Protein AF-A0A7V2JEK7-F1 (afdb_monomer_lite)

pLDDT: mean 84.28, std 13.0, range [41.56, 96.25]

Secondary structure (DSSP, 8-state):
---EEEEEEEEEEEEETTEEEEEEEEEEEEE--S---HHHHHHHHHHHHHHS-EEEEE--TTTT-SEEEEEEE--SSHHHHHH--HHHHHHHHHHHHHHHHHHHHHHHHHHHHHHHHHTS-S-----

Structure (mmCIF, N/CA/C/O backbone):
data_AF-A0A7V2JEK7-F1
#
_entry.id   AF-A0A7V2JEK7-F1
#
loop_
_atom_site.group_PDB
_atom_site.id
_atom_site.type_symbol
_atom_site.label_atom_id
_atom_site.label_alt_id
_atom_site.label_comp_id
_atom_site.label_asym_id
_atom_site.label_entity_id
_atom_site.label_seq_id
_atom_site.pdbx_PDB_ins_code
_atom_site.Cartn_x
_atom_site.Cartn_y
_atom_site.Cartn_z
_atom_site.occupancy
_atom_site.B_iso_or_equiv
_atom_site.auth_seq_id
_atom_site.auth_comp_id
_atom_site.auth_asym_id
_atom_site.auth_atom_id
_atom_site.pdbx_PDB_model_num
ATOM 1 N N . MET A 1 1 ? 5.982 12.328 -11.900 1.00 74.31 1 MET A N 1
ATOM 2 C CA . MET A 1 1 ? 5.594 10.902 -11.850 1.00 74.31 1 MET A CA 1
ATOM 3 C C . MET A 1 1 ? 4.344 10.837 -10.998 1.00 74.31 1 MET A C 1
ATOM 5 O O . MET A 1 1 ? 4.442 11.153 -9.821 1.00 74.31 1 MET A O 1
ATOM 9 N N . GLU A 1 2 ? 3.185 10.583 -11.597 1.00 83.56 2 GLU A N 1
ATOM 10 C CA . GLU A 1 2 ? 1.907 10.560 -10.876 1.00 83.56 2 GLU A CA 1
ATOM 11 C C . GLU A 1 2 ? 1.568 9.111 -10.510 1.00 83.56 2 GLU A C 1
ATOM 13 O O . GLU A 1 2 ? 1.461 8.269 -11.397 1.00 83.56 2 GLU A O 1
ATOM 18 N N . ILE A 1 3 ? 1.444 8.820 -9.2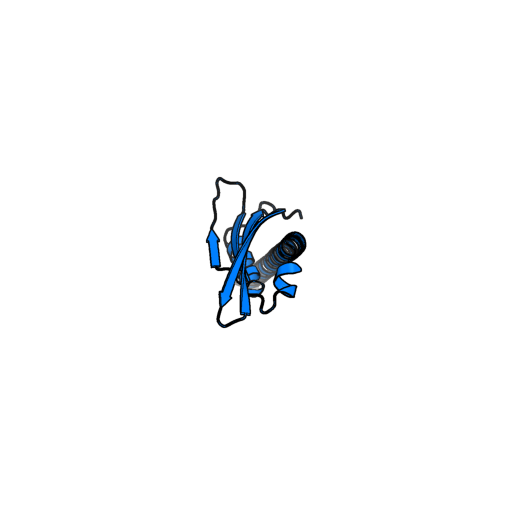15 1.00 91.00 3 ILE A N 1
ATOM 19 C CA . ILE A 1 3 ? 0.991 7.526 -8.689 1.00 91.00 3 ILE A CA 1
ATOM 20 C C . ILE A 1 3 ? -0.370 7.773 -8.058 1.00 91.00 3 ILE A C 1
ATOM 22 O O . ILE A 1 3 ? -0.525 8.700 -7.264 1.00 91.00 3 ILE A O 1
ATOM 26 N N . ARG A 1 4 ? -1.360 6.965 -8.431 1.00 90.06 4 ARG A N 1
ATOM 27 C CA . ARG A 1 4 ? -2.717 7.050 -7.897 1.00 90.06 4 ARG A CA 1
ATOM 28 C C . ARG A 1 4 ? -2.976 5.825 -7.045 1.00 90.06 4 ARG A C 1
ATOM 30 O O . ARG A 1 4 ? -2.961 4.707 -7.550 1.00 90.06 4 ARG A O 1
ATOM 37 N N . VAL A 1 5 ? -3.254 6.055 -5.771 1.00 93.44 5 VAL A N 1
ATOM 38 C CA . VAL A 1 5 ? -3.676 5.019 -4.833 1.00 93.44 5 VAL A CA 1
ATOM 39 C C . VAL A 1 5 ? -5.086 5.362 -4.385 1.00 93.44 5 VAL A C 1
ATOM 41 O O . VAL A 1 5 ? -5.358 6.487 -3.970 1.00 93.44 5 VAL A O 1
ATOM 44 N N . LYS A 1 6 ? -5.998 4.403 -4.501 1.00 92.38 6 LYS A N 1
ATOM 45 C CA . LYS A 1 6 ? -7.331 4.478 -3.903 1.00 92.38 6 LYS A CA 1
ATOM 46 C C . LYS A 1 6 ? -7.479 3.326 -2.937 1.00 92.38 6 LYS A C 1
ATOM 48 O O . LYS A 1 6 ? -6.970 2.245 -3.211 1.00 92.38 6 LYS A O 1
ATOM 53 N N . GLY A 1 7 ? -8.210 3.531 -1.855 1.00 92.69 7 GLY A N 1
ATOM 54 C CA . GLY A 1 7 ? -8.528 2.436 -0.964 1.00 92.69 7 GLY A CA 1
ATOM 55 C C . GLY A 1 7 ? -9.783 2.665 -0.153 1.00 92.69 7 GLY A C 1
ATOM 56 O O . GLY A 1 7 ? -10.335 3.763 -0.112 1.00 92.69 7 GLY A O 1
ATOM 57 N N . SER A 1 8 ? -10.222 1.590 0.475 1.00 92.94 8 SER A N 1
ATOM 58 C CA . SER A 1 8 ? -11.263 1.558 1.490 1.00 92.94 8 SER A CA 1
ATOM 59 C C . SER A 1 8 ? -10.756 0.734 2.667 1.00 92.94 8 SER A C 1
ATOM 61 O O . SER A 1 8 ? -9.824 -0.060 2.523 1.00 92.94 8 SER A O 1
ATOM 63 N N . PHE A 1 9 ? -11.352 0.920 3.841 1.00 93.88 9 PHE A N 1
ATOM 64 C CA . PHE A 1 9 ? -11.034 0.082 4.989 1.00 93.88 9 PHE A CA 1
ATOM 65 C C . PHE A 1 9 ? -12.293 -0.357 5.730 1.00 93.88 9 PHE A C 1
ATOM 67 O O . PHE A 1 9 ? -13.340 0.291 5.673 1.00 93.88 9 PHE A O 1
ATOM 74 N N . TYR A 1 10 ? -12.154 -1.465 6.444 1.00 91.81 10 TYR A N 1
ATOM 75 C CA . TYR A 1 10 ? -13.128 -2.032 7.360 1.00 91.81 10 TYR A CA 1
ATOM 76 C C . TYR A 1 10 ? -12.432 -2.323 8.696 1.00 91.81 10 TYR A C 1
ATOM 78 O O . TYR A 1 10 ? -11.260 -2.699 8.714 1.00 91.81 10 TYR A O 1
ATOM 86 N N . ARG A 1 11 ? -13.138 -2.122 9.813 1.00 89.06 11 ARG A N 1
ATOM 87 C CA . ARG A 1 11 ? -12.640 -2.417 11.165 1.00 89.06 11 ARG A CA 1
ATOM 88 C C . ARG A 1 11 ? -13.554 -3.437 11.822 1.00 89.06 11 ARG A C 1
ATOM 90 O O . ARG A 1 11 ? -14.769 -3.232 11.853 1.00 89.06 11 ARG A O 1
ATOM 97 N N . GLU A 1 12 ? -12.970 -4.489 12.374 1.00 88.69 12 GLU A N 1
ATOM 98 C CA . GLU A 1 12 ? -13.686 -5.487 13.166 1.00 88.69 12 GLU A CA 1
ATOM 99 C C . GLU A 1 12 ? -13.386 -5.291 14.659 1.00 88.69 12 GLU A C 1
ATOM 101 O O . GLU A 1 12 ? -12.251 -4.995 15.023 1.00 88.69 12 GLU A O 1
ATOM 106 N N . TRP A 1 13 ? -14.391 -5.472 15.526 1.00 84.44 13 TRP A N 1
ATOM 107 C CA . TRP A 1 13 ? -14.243 -5.429 16.985 1.00 84.44 13 TRP A CA 1
ATOM 108 C C . TRP A 1 13 ? -14.656 -6.758 17.611 1.00 84.44 13 TRP A C 1
ATOM 110 O O . TRP A 1 13 ? -15.720 -7.294 17.300 1.00 84.44 13 TRP A O 1
ATOM 120 N N . LYS A 1 14 ? -13.848 -7.254 18.549 1.00 83.44 14 LYS A N 1
ATOM 121 C CA . LYS A 1 14 ? -14.108 -8.470 19.325 1.00 83.44 14 LYS A CA 1
ATOM 122 C C . LYS A 1 14 ? -13.834 -8.197 20.802 1.00 83.44 14 LYS A C 1
ATOM 124 O O . LYS A 1 14 ? -12.781 -7.674 21.155 1.00 83.44 14 LYS A O 1
ATOM 129 N N . TYR A 1 15 ? -14.766 -8.566 21.678 1.00 80.56 15 TYR A N 1
ATOM 130 C CA . TYR A 1 15 ? -14.541 -8.543 23.125 1.00 80.56 15 TYR A CA 1
ATOM 131 C C . TYR A 1 15 ? -14.058 -9.925 23.574 1.00 80.56 15 TYR A C 1
ATOM 133 O O . TYR A 1 15 ? -14.796 -10.904 23.465 1.00 80.56 15 TYR A O 1
ATOM 141 N N . LEU A 1 16 ? -12.807 -10.022 24.025 1.00 78.75 16 LEU A N 1
ATOM 142 C CA . LEU A 1 16 ? -12.131 -11.278 24.353 1.00 78.75 16 LEU A CA 1
ATOM 143 C C . LEU A 1 16 ? -11.471 -11.165 25.727 1.00 78.75 16 LEU A C 1
ATOM 145 O O . LEU A 1 16 ? -10.686 -10.254 25.968 1.00 78.75 16 LEU A O 1
ATOM 149 N N . SER A 1 17 ? -11.772 -12.105 26.627 1.00 83.56 17 SER A N 1
ATOM 150 C CA . SER A 1 17 ? -11.126 -12.215 27.947 1.00 83.56 17 SER A CA 1
ATOM 151 C C . SER A 1 17 ? -11.154 -10.936 28.800 1.00 83.56 17 SER A C 1
ATOM 153 O O . SER A 1 17 ? -10.246 -10.699 29.588 1.00 83.56 17 SER A O 1
ATOM 155 N N . GLY A 1 18 ? -12.200 -10.115 28.663 1.00 85.56 18 GLY A N 1
ATOM 156 C CA . GLY A 1 18 ? -12.337 -8.856 29.403 1.00 85.56 18 GLY A CA 1
ATOM 157 C C . GLY A 1 18 ? -11.808 -7.616 28.670 1.00 85.56 18 GLY A C 1
ATOM 158 O O . GLY A 1 18 ? -11.997 -6.504 29.163 1.00 85.56 18 GLY A O 1
ATOM 159 N N . GLU A 1 19 ? -11.218 -7.778 27.483 1.00 84.81 19 GLU A N 1
ATOM 160 C CA . GLU A 1 19 ? -10.584 -6.709 26.704 1.00 84.81 19 GLU A CA 1
ATOM 161 C C . GLU A 1 19 ? -11.229 -6.546 25.317 1.00 84.81 19 GLU A C 1
ATOM 163 O O . GLU A 1 19 ? -11.655 -7.515 24.688 1.00 84.81 19 GLU A O 1
ATOM 168 N N . TRP A 1 20 ? -11.287 -5.309 24.814 1.00 79.50 20 TRP A N 1
ATOM 169 C CA . TRP A 1 20 ? -11.652 -5.035 23.420 1.00 79.50 20 TRP A CA 1
ATOM 170 C C . TRP A 1 20 ? -10.419 -5.174 22.530 1.00 79.50 20 TRP A C 1
ATOM 172 O O . TRP A 1 20 ? -9.442 -4.455 22.721 1.00 79.50 20 TRP A O 1
ATOM 182 N N . LYS A 1 21 ? -10.492 -6.062 21.539 1.00 83.31 21 LYS A N 1
ATOM 183 C CA . LYS A 1 21 ? -9.503 -6.222 20.468 1.00 83.31 21 LYS A CA 1
ATOM 184 C C . LYS A 1 21 ? -10.146 -5.879 19.130 1.00 83.31 21 LYS A C 1
ATOM 186 O O . LYS A 1 21 ? -11.360 -6.033 18.975 1.00 83.31 21 LYS A O 1
ATOM 191 N N . GLY A 1 22 ? -9.360 -5.413 18.169 1.00 85.38 22 GLY A N 1
ATOM 192 C CA . GLY A 1 22 ? -9.877 -5.115 16.842 1.00 85.38 22 GLY A CA 1
ATOM 193 C C . GLY A 1 22 ? -8.813 -5.188 15.764 1.00 85.38 22 GLY A C 1
ATOM 194 O O . GLY A 1 22 ? -7.641 -4.934 16.022 1.00 85.38 22 GLY A O 1
ATOM 195 N N . ASP A 1 23 ? -9.260 -5.534 14.564 1.00 90.44 23 ASP A N 1
ATOM 196 C CA . ASP A 1 23 ? -8.428 -5.701 13.376 1.00 90.44 23 ASP A CA 1
ATOM 197 C C . ASP A 1 23 ? -8.841 -4.661 12.324 1.00 90.44 23 ASP A C 1
ATOM 199 O O . ASP A 1 23 ? -10.019 -4.292 12.220 1.00 90.44 23 ASP A O 1
ATOM 203 N N . ILE A 1 24 ? -7.876 -4.169 11.543 1.00 90.31 24 ILE A N 1
ATOM 204 C CA . ILE A 1 24 ? -8.125 -3.236 10.436 1.00 90.31 24 ILE A CA 1
ATOM 205 C C . ILE A 1 24 ? -7.762 -3.913 9.121 1.00 90.31 24 ILE A C 1
ATOM 207 O O . ILE A 1 24 ? -6.625 -4.338 8.920 1.00 90.31 24 ILE A O 1
ATOM 211 N N . TYR A 1 25 ? -8.727 -3.944 8.208 1.00 92.31 25 TYR A N 1
ATOM 212 C CA . TYR A 1 25 ? -8.589 -4.486 6.864 1.00 92.31 25 TYR A CA 1
ATOM 213 C C . TYR A 1 25 ? -8.649 -3.352 5.849 1.00 92.31 25 TYR A C 1
ATOM 215 O O . TYR A 1 25 ? -9.624 -2.603 5.820 1.00 92.31 25 TYR A O 1
ATOM 223 N N . ILE A 1 26 ? -7.629 -3.229 5.004 1.00 94.62 26 ILE A N 1
ATOM 224 C CA . ILE A 1 26 ? -7.508 -2.160 4.008 1.00 94.62 26 ILE A CA 1
ATOM 225 C C . ILE A 1 26 ? -7.437 -2.794 2.624 1.00 94.62 26 ILE A C 1
ATOM 227 O O . ILE A 1 26 ? -6.634 -3.694 2.395 1.00 94.62 26 ILE A O 1
ATOM 231 N N . PHE A 1 27 ? -8.247 -2.307 1.692 1.00 94.06 27 PHE A N 1
ATOM 232 C CA . PHE A 1 27 ? -8.260 -2.747 0.301 1.00 94.06 27 PHE A CA 1
ATOM 233 C C . PHE A 1 27 ? -7.815 -1.588 -0.570 1.00 94.06 27 PHE A C 1
ATOM 235 O O . PHE A 1 27 ? -8.386 -0.501 -0.481 1.00 94.06 27 PHE A O 1
ATOM 242 N N . THR A 1 28 ? -6.803 -1.802 -1.403 1.00 94.81 28 THR A N 1
ATOM 243 C CA . THR A 1 28 ? -6.217 -0.740 -2.222 1.00 94.81 28 THR A CA 1
ATOM 244 C C . THR A 1 28 ? -6.117 -1.128 -3.683 1.00 94.81 28 THR A C 1
ATOM 246 O O . THR A 1 28 ? -5.854 -2.282 -4.012 1.00 94.81 28 THR A O 1
ATOM 249 N N . ASN A 1 29 ? -6.281 -0.125 -4.539 1.00 93.31 29 ASN A N 1
ATOM 250 C CA . ASN A 1 29 ? -6.024 -0.186 -5.965 1.00 93.31 29 ASN A CA 1
ATOM 251 C C . ASN A 1 29 ? -4.934 0.839 -6.283 1.00 93.31 29 ASN A C 1
ATOM 253 O O . ASN A 1 29 ? -5.080 2.032 -5.985 1.00 93.31 29 ASN A O 1
ATOM 257 N N . ILE A 1 30 ? -3.848 0.377 -6.889 1.00 92.94 30 ILE A N 1
ATOM 258 C CA . ILE A 1 30 ? -2.671 1.180 -7.200 1.00 92.94 30 ILE A CA 1
ATOM 259 C C . ILE A 1 30 ? -2.534 1.258 -8.709 1.00 92.94 30 ILE A C 1
ATOM 261 O O . ILE A 1 30 ? -2.542 0.243 -9.401 1.00 92.94 30 ILE A O 1
ATOM 265 N N . ARG A 1 31 ? -2.374 2.478 -9.210 1.00 91.06 31 ARG A N 1
ATOM 266 C CA . ARG A 1 31 ? -1.995 2.750 -10.589 1.00 91.06 31 ARG A CA 1
ATOM 267 C C . ARG A 1 31 ? -0.741 3.604 -10.607 1.00 91.06 31 ARG A C 1
ATOM 269 O O . ARG A 1 31 ? -0.690 4.655 -9.963 1.00 91.06 31 ARG A O 1
ATOM 276 N N . PHE A 1 32 ? 0.242 3.195 -11.386 1.00 89.56 32 PHE A N 1
ATOM 277 C CA . PHE A 1 32 ? 1.444 3.966 -11.658 1.00 89.56 32 PHE A CA 1
ATOM 278 C C . PHE A 1 32 ? 1.570 4.256 -13.165 1.00 89.56 32 PHE A C 1
ATOM 280 O O . PHE A 1 32 ? 0.758 3.791 -13.965 1.00 89.56 32 PHE A O 1
ATOM 287 N N . PRO A 1 33 ? 2.490 5.147 -13.584 1.00 84.62 33 PRO A N 1
ATOM 288 C CA . PRO A 1 33 ? 2.604 5.537 -14.989 1.00 84.62 33 PRO A CA 1
ATOM 289 C C . PRO A 1 33 ? 2.911 4.338 -15.890 1.00 84.62 33 PRO A C 1
ATOM 291 O O . PRO A 1 33 ? 3.606 3.427 -15.467 1.00 84.62 33 PRO A O 1
ATOM 294 N N . GLY A 1 34 ? 2.456 4.363 -17.145 1.00 76.00 34 GLY A N 1
ATOM 295 C CA . GLY A 1 34 ? 2.788 3.313 -18.115 1.00 76.00 34 GLY A CA 1
ATOM 296 C C . GLY A 1 34 ? 4.289 3.233 -18.434 1.00 76.00 34 GLY A C 1
ATOM 297 O O . GLY A 1 34 ? 5.044 4.176 -18.185 1.00 76.00 34 GLY A O 1
ATOM 298 N N . GLY A 1 35 ? 4.710 2.108 -19.021 1.00 71.81 35 GLY A N 1
ATOM 299 C CA . GLY A 1 35 ? 6.110 1.839 -19.384 1.00 71.81 35 GLY A CA 1
ATOM 300 C C . GLY A 1 35 ? 6.891 1.010 -18.362 1.00 71.81 35 GLY A C 1
ATOM 301 O O . GLY A 1 35 ? 8.110 0.912 -18.472 1.00 71.81 35 GLY A O 1
ATOM 302 N N . TYR A 1 36 ? 6.201 0.430 -17.381 1.00 80.06 36 TYR A N 1
ATOM 303 C CA . TYR A 1 36 ? 6.744 -0.572 -16.471 1.00 80.06 36 TYR A CA 1
ATOM 304 C C . TYR A 1 36 ? 6.234 -1.956 -16.882 1.00 80.06 36 TYR A C 1
ATOM 306 O O . TYR A 1 36 ? 5.057 -2.127 -17.206 1.00 80.06 36 TYR A O 1
ATOM 314 N N . ASP A 1 37 ? 7.149 -2.912 -16.922 1.00 85.62 37 ASP A N 1
ATOM 315 C CA . ASP A 1 37 ? 6.917 -4.302 -17.291 1.00 85.62 37 ASP A CA 1
ATOM 316 C C . ASP A 1 37 ? 6.458 -5.139 -16.085 1.00 85.62 37 ASP A C 1
ATOM 318 O O . ASP A 1 37 ? 6.177 -4.632 -14.995 1.00 85.62 37 ASP A O 1
ATOM 322 N N . GLU A 1 38 ? 6.320 -6.445 -16.299 1.00 87.69 38 GLU A N 1
ATOM 323 C CA . GLU A 1 38 ? 5.951 -7.391 -15.248 1.00 87.69 38 GLU A CA 1
ATOM 324 C C . GLU A 1 38 ? 6.999 -7.457 -14.127 1.00 87.69 38 GLU A C 1
ATOM 326 O O . GLU A 1 38 ? 6.631 -7.461 -12.952 1.00 87.69 38 GLU A O 1
ATOM 331 N N . ASP A 1 39 ? 8.286 -7.381 -14.473 1.00 89.31 39 ASP A N 1
ATOM 332 C CA . ASP A 1 39 ? 9.395 -7.330 -13.515 1.00 89.31 39 ASP A CA 1
ATOM 333 C C . ASP A 1 39 ? 9.261 -6.144 -12.552 1.00 89.31 39 ASP A C 1
ATOM 335 O O . ASP A 1 39 ? 9.456 -6.286 -11.342 1.00 89.31 39 ASP A O 1
ATOM 339 N N . ALA A 1 40 ? 8.880 -4.970 -13.063 1.00 90.00 40 ALA A N 1
ATOM 340 C CA . ALA A 1 40 ? 8.628 -3.800 -12.233 1.00 90.00 40 ALA A CA 1
ATOM 341 C C . ALA A 1 40 ? 7.457 -4.012 -11.260 1.00 90.00 40 ALA A C 1
ATOM 343 O O . ALA A 1 40 ? 7.545 -3.592 -10.105 1.00 90.00 40 ALA A O 1
ATOM 344 N N . ARG A 1 41 ? 6.369 -4.666 -11.699 1.00 90.19 41 ARG A N 1
ATOM 345 C CA . ARG A 1 41 ? 5.226 -5.002 -10.828 1.00 90.19 41 ARG A CA 1
ATOM 346 C C . ARG A 1 41 ? 5.655 -5.922 -9.692 1.00 90.19 41 ARG A C 1
ATOM 348 O O . ARG A 1 41 ? 5.341 -5.643 -8.535 1.00 90.19 41 ARG A O 1
ATOM 355 N N . GLU A 1 42 ? 6.402 -6.977 -10.004 1.00 91.44 42 GLU A N 1
ATOM 356 C CA . GLU A 1 42 ? 6.906 -7.909 -8.992 1.00 91.44 42 GLU A CA 1
ATOM 357 C C . GLU A 1 42 ? 7.931 -7.247 -8.060 1.00 91.44 42 GLU A C 1
ATOM 359 O O . GLU A 1 42 ? 7.926 -7.500 -6.855 1.00 91.44 42 GLU A O 1
ATOM 364 N N . TYR A 1 43 ? 8.760 -6.329 -8.565 1.00 92.69 43 TYR A N 1
ATOM 365 C CA . TYR A 1 43 ? 9.641 -5.520 -7.723 1.00 92.69 43 TYR A CA 1
ATOM 366 C C . TYR A 1 43 ? 8.847 -4.658 -6.732 1.00 92.69 43 TYR A C 1
ATOM 368 O O . TYR A 1 43 ? 9.077 -4.740 -5.529 1.00 92.69 43 TYR A O 1
ATOM 376 N N . VAL A 1 44 ? 7.867 -3.886 -7.212 1.00 92.88 44 VAL A N 1
ATOM 377 C CA . VAL A 1 44 ? 7.005 -3.048 -6.359 1.00 92.88 44 VAL A CA 1
ATOM 378 C C . VAL A 1 44 ? 6.273 -3.887 -5.314 1.00 92.88 44 VAL A C 1
ATOM 380 O O . VAL A 1 44 ? 6.219 -3.510 -4.145 1.00 92.88 44 VAL A O 1
ATOM 383 N N . LYS A 1 45 ? 5.744 -5.045 -5.711 1.00 92.19 45 LYS A N 1
ATOM 384 C CA . LYS A 1 45 ? 5.086 -5.986 -4.803 1.00 92.19 45 LYS A CA 1
ATOM 385 C C . LYS A 1 45 ? 6.015 -6.447 -3.680 1.00 92.19 45 LYS A C 1
ATOM 387 O O . LYS A 1 45 ? 5.593 -6.414 -2.527 1.00 92.19 45 LYS A O 1
ATOM 392 N N . ARG A 1 46 ? 7.272 -6.801 -3.979 1.00 92.69 46 ARG A N 1
ATOM 393 C CA . ARG A 1 46 ? 8.268 -7.156 -2.950 1.00 92.69 46 ARG A CA 1
ATOM 394 C C . ARG A 1 46 ? 8.517 -6.006 -1.975 1.00 92.69 46 ARG A C 1
ATOM 396 O O . ARG A 1 46 ? 8.435 -6.211 -0.769 1.00 92.69 46 ARG A O 1
ATOM 403 N N . GLU A 1 47 ? 8.734 -4.792 -2.473 1.00 94.31 47 GLU A N 1
ATOM 404 C CA . GLU A 1 47 ? 8.986 -3.615 -1.623 1.00 94.31 47 GLU A CA 1
ATOM 405 C C . GLU A 1 47 ? 7.799 -3.279 -0.704 1.00 94.31 47 GLU A C 1
ATOM 407 O O . GLU A 1 47 ? 7.968 -2.948 0.474 1.00 94.31 47 GLU A O 1
ATOM 412 N N . ILE A 1 48 ? 6.573 -3.430 -1.208 1.00 93.56 48 ILE A N 1
ATOM 413 C CA . ILE A 1 48 ? 5.363 -3.284 -0.394 1.00 93.56 48 ILE A CA 1
ATOM 414 C C . ILE A 1 48 ? 5.285 -4.392 0.664 1.00 93.56 48 ILE A C 1
ATOM 416 O O . ILE A 1 48 ? 4.973 -4.090 1.811 1.00 93.56 48 ILE A O 1
ATOM 420 N N . GLN A 1 49 ? 5.588 -5.650 0.323 1.00 91.94 49 GLN A N 1
ATOM 421 C CA . GLN A 1 49 ? 5.599 -6.763 1.286 1.00 91.94 49 GLN A CA 1
ATOM 422 C C . GLN A 1 49 ? 6.649 -6.586 2.390 1.00 91.94 49 GLN A C 1
ATOM 424 O O . GLN A 1 49 ? 6.426 -7.022 3.517 1.00 91.94 49 GLN A O 1
ATOM 429 N N . HIS A 1 50 ? 7.771 -5.930 2.090 1.00 90.25 50 HIS A N 1
ATOM 430 C CA . HIS A 1 50 ? 8.771 -5.565 3.094 1.00 90.25 50 HIS A CA 1
ATOM 431 C C . HIS A 1 50 ? 8.283 -4.474 4.056 1.00 90.25 50 HIS A C 1
ATOM 433 O O . HIS A 1 50 ? 8.699 -4.452 5.212 1.00 90.25 50 HIS A O 1
ATOM 439 N N . SER A 1 51 ? 7.404 -3.584 3.590 1.00 88.94 51 SER A N 1
ATOM 440 C CA . SER A 1 51 ? 6.936 -2.419 4.353 1.00 88.94 51 SER A CA 1
ATOM 441 C C . SER A 1 51 ? 5.619 -2.668 5.096 1.00 88.94 51 SER A C 1
ATOM 443 O O . SER A 1 51 ? 5.361 -2.053 6.128 1.00 88.94 51 SER A O 1
ATOM 445 N N . PHE A 1 52 ? 4.775 -3.565 4.584 1.00 90.50 52 PHE A N 1
ATOM 446 C CA . PHE A 1 52 ? 3.419 -3.785 5.074 1.00 90.50 52 PHE A CA 1
ATOM 447 C C . PHE A 1 52 ? 3.062 -5.269 5.111 1.00 90.50 52 PHE A C 1
ATOM 449 O O . PHE A 1 52 ? 3.357 -6.037 4.191 1.00 90.50 52 PHE A O 1
ATOM 456 N N . ARG A 1 53 ? 2.300 -5.658 6.136 1.00 86.88 53 ARG A N 1
ATOM 457 C CA . ARG A 1 53 ? 1.671 -6.976 6.187 1.00 86.88 53 ARG A CA 1
ATOM 458 C C . ARG A 1 53 ? 0.470 -7.004 5.237 1.00 86.88 53 ARG A C 1
ATOM 460 O O . ARG A 1 53 ? -0.545 -6.350 5.463 1.00 86.88 53 ARG A O 1
ATOM 467 N N . SER A 1 54 ? 0.606 -7.763 4.156 1.00 86.19 54 SER A N 1
ATOM 468 C CA . SER A 1 54 ? -0.433 -7.966 3.142 1.00 86.19 54 SER A CA 1
ATOM 469 C C . SER A 1 54 ? -0.948 -9.403 3.191 1.00 86.19 54 SER A C 1
ATOM 471 O O . SER A 1 54 ? -0.186 -10.328 3.466 1.00 86.19 54 SER A O 1
ATOM 473 N N . TYR A 1 55 ? -2.239 -9.595 2.926 1.00 80.50 55 TYR A N 1
ATOM 474 C CA . TYR A 1 55 ? -2.887 -10.915 2.939 1.00 80.50 55 TYR A CA 1
ATOM 475 C C . TYR A 1 55 ? -3.509 -11.288 1.589 1.00 80.50 55 TYR A C 1
ATOM 477 O O . TYR A 1 55 ? -3.888 -12.439 1.379 1.00 80.50 55 TYR A O 1
ATOM 485 N N . HIS A 1 56 ? -3.628 -10.332 0.663 1.00 86.44 56 HIS A N 1
ATOM 486 C CA . HIS A 1 56 ? -4.228 -10.562 -0.645 1.00 86.44 56 HIS A CA 1
ATOM 487 C C . HIS A 1 56 ? -3.561 -9.717 -1.728 1.00 86.44 56 HIS A C 1
ATOM 489 O O . HIS A 1 56 ? -3.265 -8.544 -1.510 1.00 86.44 56 HIS A O 1
ATOM 495 N N . TRP A 1 57 ? -3.382 -10.323 -2.901 1.00 89.50 57 TRP A N 1
ATOM 496 C CA . TRP A 1 57 ? -2.823 -9.704 -4.097 1.00 89.50 57 TRP A CA 1
ATOM 497 C C . TRP A 1 57 ? -3.631 -10.155 -5.304 1.00 89.50 57 TRP A C 1
ATOM 499 O O . TRP A 1 57 ? -3.849 -11.353 -5.491 1.00 89.50 57 TRP A O 1
ATOM 509 N N . SER A 1 58 ? -4.048 -9.213 -6.137 1.00 84.56 58 SER A N 1
ATOM 510 C CA . SER A 1 58 ? -4.607 -9.518 -7.449 1.00 84.56 58 SER A CA 1
ATOM 511 C C . SER A 1 58 ? -4.208 -8.461 -8.473 1.00 84.56 58 SER A C 1
ATOM 513 O O . SER A 1 58 ? -3.813 -7.342 -8.140 1.00 84.56 58 SER A O 1
ATOM 515 N N . TYR A 1 59 ? -4.274 -8.857 -9.737 1.00 79.12 59 TYR A N 1
ATOM 516 C CA . TYR A 1 59 ? -4.042 -8.004 -10.889 1.00 79.12 59 T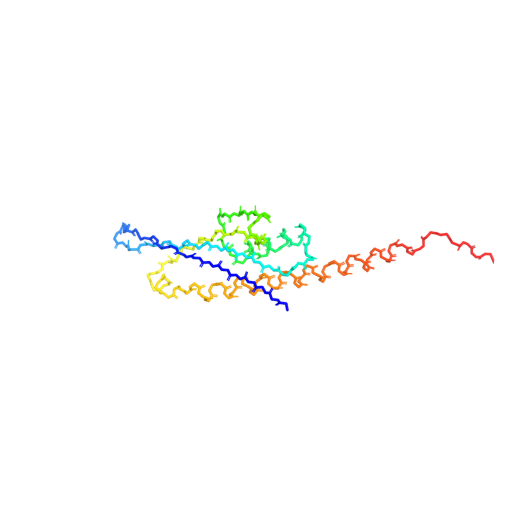YR A CA 1
ATOM 517 C C . TYR A 1 59 ? -5.182 -8.237 -11.871 1.00 79.12 59 TYR A C 1
ATOM 519 O O . TYR A 1 59 ? -5.534 -9.386 -12.141 1.00 79.12 59 TYR A O 1
ATOM 527 N N . ASP A 1 60 ? -5.767 -7.150 -12.359 1.00 76.00 60 ASP A N 1
ATOM 528 C CA . ASP A 1 60 ? -6.845 -7.177 -13.335 1.00 76.00 60 ASP A CA 1
ATOM 529 C C . ASP A 1 60 ? -6.491 -6.194 -14.461 1.00 76.00 60 ASP A C 1
ATOM 531 O O . ASP 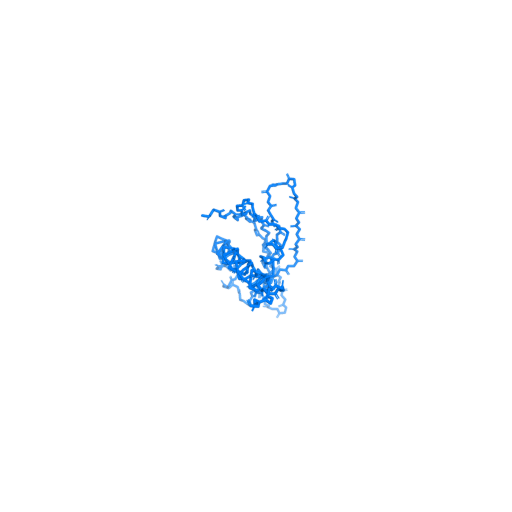A 1 60 ? -6.634 -4.986 -14.283 1.00 76.00 60 ASP A O 1
ATOM 535 N N . PRO A 1 61 ? -5.956 -6.669 -15.599 1.00 68.00 61 PRO A N 1
ATOM 536 C CA . PRO A 1 61 ? -5.502 -5.789 -16.674 1.00 68.00 61 PRO A CA 1
ATOM 537 C C . PRO A 1 61 ? -6.630 -4.940 -17.282 1.00 68.00 61 PRO A C 1
ATOM 539 O O . PRO A 1 61 ? -6.346 -3.895 -17.871 1.00 68.00 61 PRO A O 1
ATOM 542 N N . ASP A 1 62 ? -7.889 -5.354 -17.125 1.00 76.31 62 ASP A N 1
ATOM 543 C CA . ASP A 1 62 ? -9.044 -4.711 -17.753 1.00 76.31 62 ASP A CA 1
ATOM 544 C C . ASP A 1 62 ? -9.609 -3.546 -16.924 1.00 76.31 62 ASP A C 1
ATOM 546 O O . ASP A 1 62 ? -10.390 -2.735 -17.429 1.00 76.31 62 ASP A O 1
ATOM 550 N N . ASP A 1 63 ? -9.202 -3.409 -15.660 1.00 80.06 63 ASP A N 1
ATOM 551 C CA . ASP A 1 63 ? -9.772 -2.424 -14.737 1.00 80.06 63 ASP A CA 1
ATOM 552 C C . ASP A 1 63 ? -8.954 -1.124 -14.604 1.00 80.06 63 ASP A C 1
ATOM 554 O O . ASP A 1 63 ? -9.372 -0.163 -13.944 1.00 80.06 63 ASP A O 1
ATOM 558 N N . GLY A 1 64 ? -7.804 -1.072 -15.282 1.00 78.88 64 GLY A N 1
ATOM 559 C CA . GLY A 1 64 ? -6.942 0.101 -15.367 1.00 78.88 64 GLY A CA 1
ATOM 560 C C . GLY A 1 64 ? -6.080 0.370 -14.130 1.00 78.88 64 GLY A C 1
ATOM 561 O O . GLY A 1 64 ? -5.558 1.489 -14.023 1.00 78.88 64 GLY A O 1
ATOM 562 N N . TYR A 1 65 ? -5.931 -0.604 -13.225 1.00 84.56 65 TYR A N 1
ATOM 563 C CA . TYR A 1 65 ? -4.977 -0.582 -12.115 1.00 84.56 65 TYR A CA 1
ATOM 564 C C . TYR A 1 65 ? -3.847 -1.595 -12.322 1.00 84.56 65 TYR A C 1
ATOM 566 O O . TYR A 1 65 ? -4.004 -2.640 -12.945 1.00 84.56 65 TYR A O 1
ATOM 574 N N . ASP A 1 66 ? -2.678 -1.276 -11.775 1.00 87.00 66 ASP A N 1
ATOM 575 C CA . ASP A 1 66 ? -1.492 -2.123 -11.881 1.00 87.00 66 ASP A CA 1
ATOM 576 C C . ASP A 1 66 ? -1.422 -3.161 -10.756 1.00 87.00 66 ASP A C 1
ATOM 578 O O . ASP A 1 66 ? -0.867 -4.238 -10.959 1.00 87.00 66 ASP A O 1
ATOM 582 N N . LEU A 1 67 ? -1.959 -2.848 -9.569 1.00 91.12 67 LEU A N 1
ATOM 583 C CA . LEU A 1 67 ? -1.976 -3.745 -8.408 1.00 91.12 67 LEU A CA 1
ATOM 584 C C . LEU A 1 67 ? -3.242 -3.544 -7.564 1.00 91.12 67 LEU A C 1
ATOM 586 O O . LEU A 1 67 ? -3.617 -2.408 -7.261 1.00 91.12 67 LEU A O 1
ATOM 590 N N . LYS A 1 68 ? -3.839 -4.650 -7.110 1.00 92.94 68 LYS A N 1
ATOM 591 C CA . LYS A 1 68 ? -4.853 -4.689 -6.048 1.00 92.94 68 LYS A CA 1
ATOM 592 C C . LYS A 1 68 ? -4.294 -5.416 -4.836 1.00 92.94 68 LYS A C 1
ATOM 594 O O . LYS A 1 68 ? -3.804 -6.539 -4.965 1.00 92.94 68 LYS A O 1
ATOM 599 N N . ILE A 1 69 ? -4.365 -4.790 -3.666 1.00 93.94 69 ILE A N 1
ATOM 600 C CA . ILE A 1 69 ? -3.702 -5.302 -2.461 1.00 93.94 69 ILE A CA 1
ATOM 601 C C . ILE A 1 69 ? -4.618 -5.179 -1.249 1.00 93.94 69 ILE A C 1
ATOM 603 O O . ILE A 1 69 ? -5.179 -4.109 -0.997 1.00 93.94 69 ILE A O 1
ATOM 607 N N . GLY A 1 70 ? -4.736 -6.275 -0.498 1.00 93.88 70 GLY A N 1
ATOM 608 C CA . GLY A 1 70 ? -5.346 -6.317 0.828 1.00 93.88 70 GLY A CA 1
ATOM 609 C C . GLY A 1 70 ? -4.287 -6.285 1.934 1.00 93.88 70 GLY A C 1
ATOM 610 O O . GLY A 1 70 ? -3.361 -7.102 1.918 1.00 93.88 70 GLY A O 1
ATOM 611 N N . PHE A 1 71 ? -4.442 -5.379 2.901 1.00 94.44 71 PHE A N 1
ATOM 612 C CA . PHE A 1 71 ? -3.582 -5.234 4.082 1.00 94.44 71 PHE A CA 1
ATOM 613 C C . PHE A 1 71 ? -4.346 -5.475 5.374 1.00 94.44 71 PHE A C 1
ATOM 615 O O . PHE A 1 71 ? -5.489 -5.038 5.512 1.00 94.44 71 PHE A O 1
ATOM 622 N N . GLU A 1 72 ? -3.695 -6.141 6.321 1.00 92.25 72 GLU A N 1
ATOM 623 C CA . GLU A 1 72 ? -4.250 -6.433 7.640 1.00 92.25 72 GLU A CA 1
ATOM 624 C C . GLU A 1 72 ? -3.326 -5.859 8.710 1.00 92.25 72 GLU A C 1
ATOM 626 O O . GLU A 1 72 ? -2.109 -6.070 8.686 1.00 92.25 72 GLU A O 1
ATOM 631 N N . MET A 1 73 ? -3.916 -5.119 9.644 1.00 90.00 73 MET A N 1
ATOM 632 C CA . MET A 1 73 ? -3.230 -4.553 10.798 1.00 90.00 73 MET A CA 1
ATOM 633 C C . MET A 1 73 ? -3.899 -5.053 12.075 1.00 90.00 73 MET A C 1
ATOM 635 O O . MET A 1 73 ? -5.125 -5.028 12.183 1.00 90.00 73 MET A O 1
ATOM 639 N N . HIS A 1 74 ? -3.070 -5.439 13.045 1.00 90.31 74 HIS A N 1
ATOM 640 C CA . HIS A 1 74 ? -3.485 -5.922 14.363 1.00 90.31 74 HIS A CA 1
ATOM 641 C C . HIS A 1 74 ? -2.992 -4.952 15.450 1.00 90.31 74 HIS A C 1
ATOM 643 O O . HIS A 1 74 ? -1.990 -5.235 16.107 1.00 90.31 74 HIS A O 1
ATOM 649 N N . PRO A 1 75 ? -3.604 -3.766 15.583 1.00 88.44 75 PRO A N 1
ATOM 650 C CA . PRO A 1 75 ? -3.262 -2.823 16.645 1.00 88.44 75 PRO A CA 1
ATOM 651 C C . PRO A 1 75 ? -3.480 -3.443 18.030 1.00 88.44 75 PRO A C 1
ATOM 653 O O . PRO A 1 75 ? -4.438 -4.185 18.260 1.00 88.44 75 PRO A O 1
ATOM 656 N N . GLU A 1 76 ? -2.587 -3.131 18.964 1.00 85.94 76 GLU A N 1
ATOM 657 C CA . GLU A 1 76 ? -2.607 -3.691 20.318 1.00 85.94 76 GLU A CA 1
ATOM 658 C C . GLU A 1 76 ? -3.527 -2.890 21.240 1.00 85.94 76 GLU A C 1
ATOM 660 O O . GLU A 1 76 ? -4.016 -3.405 22.248 1.00 85.94 76 GLU A O 1
ATOM 665 N N . THR A 1 77 ? -3.789 -1.629 20.885 1.00 85.94 77 THR A N 1
ATOM 666 C CA . THR A 1 77 ? -4.587 -0.719 21.704 1.00 85.94 77 THR A CA 1
ATOM 667 C C . THR A 1 77 ? -5.777 -0.136 20.950 1.00 85.94 77 THR A C 1
ATOM 669 O O . THR A 1 77 ? -5.768 0.074 19.736 1.00 85.94 77 THR A O 1
ATOM 672 N N . LYS A 1 78 ? -6.823 0.210 21.706 1.00 83.50 78 LYS A N 1
ATOM 673 C CA . LYS A 1 78 ? -7.986 0.935 21.182 1.00 83.50 78 LYS A CA 1
ATOM 674 C C . LYS A 1 78 ? -7.595 2.288 20.566 1.00 83.50 78 LYS A C 1
ATOM 676 O O . LYS A 1 78 ? -8.163 2.684 19.553 1.00 83.50 78 LYS A O 1
ATOM 681 N N . GLU A 1 79 ? -6.622 2.974 21.161 1.00 88.75 79 GLU A N 1
ATOM 682 C CA . GLU A 1 79 ? -6.148 4.289 20.719 1.00 88.75 79 GLU A CA 1
ATOM 683 C C . GLU A 1 79 ? -5.469 4.223 19.342 1.00 88.75 79 GLU A C 1
ATOM 685 O O . GLU A 1 79 ? -5.702 5.094 18.508 1.00 88.75 79 GLU A O 1
ATOM 690 N N . GLU A 1 80 ? -4.705 3.164 19.058 1.00 89.06 80 GLU A N 1
ATOM 691 C CA . GLU A 1 8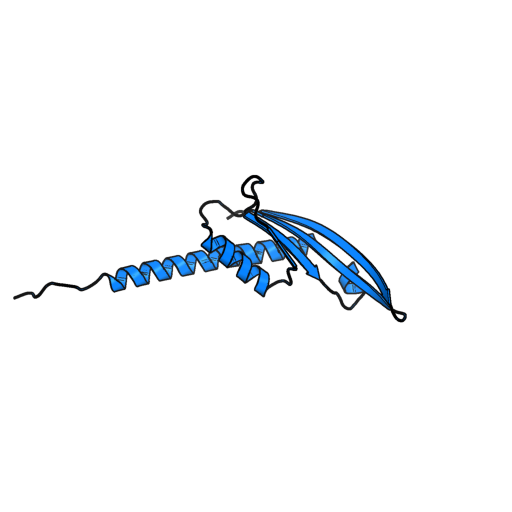0 ? -4.136 2.909 17.726 1.00 89.06 80 GLU A CA 1
ATOM 692 C C . GLU A 1 80 ? -5.223 2.682 16.667 1.00 89.06 80 GLU A C 1
ATOM 694 O O . GLU A 1 80 ? -5.133 3.221 15.563 1.00 89.06 80 GLU A O 1
ATOM 699 N N . ILE A 1 81 ? -6.282 1.937 17.008 1.00 85.50 81 ILE A N 1
ATOM 700 C CA . ILE A 1 81 ? -7.417 1.705 16.100 1.00 85.50 81 ILE A CA 1
ATOM 701 C C . ILE A 1 81 ? -8.132 3.018 15.772 1.00 85.50 81 ILE A C 1
ATOM 703 O O . ILE A 1 81 ? -8.464 3.281 14.613 1.00 85.50 81 ILE A O 1
ATOM 707 N N . GLU A 1 82 ? -8.397 3.832 16.795 1.00 86.69 82 GLU A N 1
ATOM 708 C CA . GLU A 1 82 ? -9.127 5.095 16.663 1.00 86.69 82 GLU A CA 1
ATOM 709 C C . GLU A 1 82 ? -8.313 6.165 15.930 1.00 86.69 82 GLU A C 1
ATOM 711 O O . GLU A 1 82 ? -8.884 6.958 15.182 1.00 86.69 82 GLU A O 1
ATOM 716 N N . ARG A 1 83 ? -6.987 6.162 16.100 1.00 91.06 83 ARG A N 1
ATOM 717 C CA . ARG A 1 83 ? -6.076 7.078 15.401 1.00 91.06 83 ARG A CA 1
ATOM 718 C C . ARG A 1 83 ? -5.727 6.648 13.985 1.00 91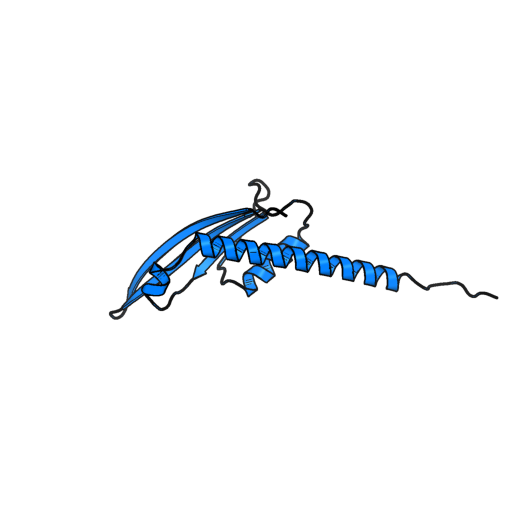.06 83 ARG A C 1
ATOM 720 O O . ARG A 1 83 ? -5.177 7.463 13.251 1.00 91.06 83 ARG A O 1
ATOM 727 N N . PHE A 1 84 ? -6.035 5.414 13.583 1.00 92.19 84 PHE A N 1
ATOM 728 C CA . PHE A 1 84 ? -5.753 4.958 12.226 1.00 92.19 84 PHE A CA 1
ATOM 729 C C . PHE A 1 84 ? -6.405 5.878 11.184 1.00 92.19 84 PHE A C 1
ATOM 731 O O . PHE A 1 84 ? -7.635 5.995 11.120 1.00 92.19 84 PHE A O 1
ATOM 738 N N . SER A 1 85 ? -5.569 6.456 10.324 1.00 94.06 85 SER A N 1
ATOM 739 C CA . SER A 1 85 ? -5.972 7.285 9.195 1.00 94.06 85 SER A CA 1
ATOM 740 C C . SER A 1 85 ? -5.737 6.540 7.887 1.00 94.06 85 SER A C 1
ATOM 742 O O . SER A 1 85 ? -4.604 6.197 7.539 1.00 94.06 85 SER A O 1
ATOM 744 N N . LEU A 1 86 ? -6.817 6.318 7.131 1.00 94.50 86 LEU A N 1
ATOM 745 C CA . LEU A 1 86 ? -6.709 5.753 5.789 1.00 94.50 86 LEU A CA 1
ATOM 746 C C . LEU A 1 86 ? -5.865 6.663 4.889 1.00 94.50 86 LEU A C 1
ATOM 748 O O . LEU A 1 86 ? -5.023 6.164 4.155 1.00 94.50 86 LEU A O 1
ATOM 752 N N . ASP A 1 87 ? -6.055 7.979 4.956 1.00 95.69 87 ASP A N 1
ATOM 753 C CA . ASP A 1 87 ? -5.358 8.914 4.070 1.00 95.69 87 ASP A CA 1
ATOM 754 C C . ASP A 1 87 ? -3.843 8.888 4.296 1.00 95.69 87 ASP A C 1
ATOM 756 O O . ASP A 1 87 ? -3.081 8.833 3.332 1.00 95.69 87 ASP A O 1
ATOM 760 N N . GLU A 1 88 ? -3.401 8.852 5.556 1.00 96.25 88 GLU A N 1
ATOM 761 C CA . GLU A 1 88 ? -1.977 8.732 5.893 1.00 96.25 88 GLU A CA 1
ATOM 762 C C . GLU A 1 88 ? -1.407 7.389 5.421 1.00 96.25 88 GLU A C 1
ATOM 764 O O . GLU A 1 88 ? -0.321 7.343 4.840 1.00 96.25 88 GLU A O 1
ATOM 769 N N . PHE A 1 89 ? -2.161 6.298 5.595 1.00 95.31 89 PHE A N 1
ATOM 770 C CA . PHE A 1 89 ? -1.774 4.984 5.087 1.00 95.31 89 PHE A CA 1
ATOM 771 C C . PHE A 1 89 ? -1.617 4.986 3.558 1.00 95.31 89 PHE A C 1
ATOM 773 O O . PHE A 1 89 ? -0.601 4.518 3.042 1.00 95.31 89 PHE A O 1
ATOM 780 N N . LEU A 1 90 ? -2.589 5.533 2.818 1.00 95.25 90 LEU A N 1
ATOM 781 C CA . LEU A 1 90 ? -2.548 5.581 1.352 1.00 95.25 90 LEU A CA 1
ATOM 782 C C . LEU A 1 90 ? -1.419 6.486 0.840 1.00 95.25 90 LEU A C 1
ATOM 784 O O . LEU A 1 90 ? -0.810 6.167 -0.182 1.00 95.25 90 LEU A O 1
ATOM 788 N N . GLN A 1 91 ? -1.112 7.581 1.543 1.00 95.56 91 GLN A N 1
ATOM 789 C CA . GLN A 1 91 ? 0.032 8.443 1.231 1.00 95.56 91 GLN A CA 1
ATOM 790 C C . GLN A 1 91 ? 1.362 7.708 1.419 1.00 95.56 91 GLN A C 1
ATOM 792 O O . GLN A 1 91 ? 2.197 7.729 0.514 1.00 95.56 91 GLN A O 1
ATOM 797 N N . ASN A 1 92 ? 1.536 7.009 2.543 1.00 95.81 92 ASN A N 1
ATOM 798 C CA . ASN A 1 92 ? 2.733 6.210 2.804 1.00 95.81 92 ASN A CA 1
ATOM 799 C C . ASN A 1 92 ? 2.886 5.084 1.764 1.00 95.81 92 ASN A C 1
ATOM 801 O O . ASN A 1 92 ? 3.942 4.921 1.156 1.00 95.81 92 ASN A O 1
ATOM 805 N N . LEU A 1 93 ? 1.800 4.371 1.452 1.00 95.56 93 LEU A N 1
ATOM 806 C CA . LEU A 1 93 ? 1.801 3.351 0.403 1.00 95.56 93 LEU A CA 1
ATOM 807 C C . LEU A 1 93 ? 2.197 3.931 -0.965 1.00 95.56 93 LEU A C 1
ATOM 809 O O . LEU A 1 93 ? 2.999 3.331 -1.681 1.00 95.56 93 LEU A O 1
ATOM 813 N N . ALA A 1 94 ? 1.684 5.110 -1.329 1.00 94.62 94 ALA A N 1
ATOM 814 C CA . ALA A 1 94 ? 2.069 5.787 -2.566 1.00 94.62 94 ALA A CA 1
ATOM 815 C C . ALA A 1 94 ? 3.566 6.142 -2.595 1.00 94.62 94 ALA A C 1
ATOM 817 O O . ALA A 1 94 ? 4.204 6.042 -3.647 1.00 94.62 94 ALA A O 1
ATOM 818 N N . GLU A 1 95 ? 4.139 6.534 -1.456 1.00 95.56 95 GLU A N 1
ATOM 819 C CA . GLU A 1 95 ? 5.568 6.813 -1.323 1.00 95.56 95 GLU A CA 1
ATOM 820 C C . GLU A 1 95 ? 6.424 5.547 -1.461 1.00 95.56 95 GLU A C 1
ATOM 822 O O . GLU A 1 95 ? 7.402 5.558 -2.215 1.00 95.56 95 GLU A O 1
ATOM 827 N N . VAL A 1 96 ? 6.028 4.437 -0.833 1.00 95.12 96 VAL A N 1
ATOM 828 C CA . VAL A 1 96 ? 6.700 3.136 -0.993 1.00 95.12 96 VAL A CA 1
ATOM 829 C C . VAL A 1 96 ? 6.697 2.702 -2.459 1.00 95.12 96 VAL A C 1
ATOM 831 O O . VAL A 1 96 ? 7.753 2.390 -3.011 1.00 95.12 96 VAL A O 1
ATOM 834 N N . VAL A 1 97 ? 5.546 2.780 -3.138 1.00 94.50 97 VAL A N 1
ATOM 835 C CA . VAL A 1 97 ? 5.435 2.475 -4.578 1.00 94.50 97 VAL A CA 1
ATOM 836 C C . VAL A 1 97 ? 6.364 3.370 -5.400 1.00 94.50 97 VAL A C 1
ATOM 838 O O . VAL A 1 97 ? 7.072 2.897 -6.289 1.00 94.50 97 VAL A O 1
ATOM 841 N N . LYS A 1 98 ? 6.403 4.672 -5.100 1.00 94.19 98 LYS A N 1
ATOM 842 C CA . LYS A 1 98 ? 7.274 5.629 -5.793 1.00 94.19 98 LYS A CA 1
ATOM 843 C C . LYS A 1 98 ? 8.744 5.259 -5.652 1.00 94.19 98 LYS A C 1
ATOM 845 O O . LYS A 1 98 ? 9.473 5.263 -6.645 1.00 94.19 98 LYS A O 1
ATOM 850 N N . ASN A 1 99 ? 9.174 4.958 -4.433 1.00 94.56 99 ASN A N 1
ATOM 851 C CA . ASN A 1 99 ? 10.559 4.623 -4.137 1.00 94.56 99 ASN A CA 1
ATOM 852 C C . ASN A 1 99 ? 10.957 3.301 -4.797 1.00 94.56 99 ASN A C 1
ATOM 854 O O . ASN A 1 99 ? 12.018 3.246 -5.421 1.00 94.56 99 ASN A O 1
ATOM 858 N N . ALA A 1 100 ? 10.073 2.302 -4.784 1.00 93.75 100 ALA A N 1
ATOM 859 C CA . ALA A 1 100 ? 10.274 1.034 -5.477 1.00 93.75 100 ALA A CA 1
ATOM 860 C C . ALA A 1 100 ? 10.477 1.227 -6.990 1.00 93.75 100 ALA A C 1
ATOM 862 O O . ALA A 1 100 ? 11.447 0.736 -7.564 1.00 93.75 100 ALA A O 1
ATOM 863 N N . LEU A 1 101 ? 9.628 2.028 -7.643 1.00 92.75 101 LEU A N 1
ATOM 864 C CA . LEU A 1 101 ? 9.739 2.310 -9.081 1.00 92.75 101 LEU A CA 1
ATOM 865 C C . LEU A 1 101 ? 11.013 3.090 -9.451 1.00 92.75 101 LEU A C 1
ATOM 867 O O . LEU A 1 101 ? 11.542 2.934 -10.557 1.00 92.75 101 LEU A O 1
ATOM 871 N N . ILE A 1 102 ? 11.499 3.960 -8.559 1.00 91.88 102 ILE A N 1
ATOM 872 C CA . ILE A 1 102 ? 12.787 4.650 -8.723 1.00 91.88 102 ILE A CA 1
ATOM 873 C C . ILE A 1 102 ? 13.947 3.663 -8.539 1.00 91.88 102 ILE A C 1
ATOM 875 O O . ILE A 1 102 ? 14.899 3.706 -9.321 1.00 91.88 102 ILE A O 1
ATOM 879 N N . GLY A 1 103 ? 13.867 2.785 -7.535 1.00 91.25 103 GLY A N 1
ATOM 880 C CA . GLY A 1 103 ? 14.838 1.720 -7.272 1.00 91.25 103 GLY A CA 1
ATOM 881 C C . GLY A 1 103 ? 15.005 0.801 -8.477 1.00 91.25 103 GLY A C 1
ATOM 882 O O . GLY A 1 103 ? 16.103 0.701 -9.022 1.00 91.25 103 GLY A O 1
ATOM 883 N N . TYR A 1 104 ? 13.892 0.278 -8.990 1.00 92.31 104 TYR A N 1
ATOM 884 C CA . TYR A 1 104 ? 13.854 -0.566 -10.181 1.00 92.31 104 TYR A CA 1
ATOM 885 C C . TYR A 1 104 ? 14.531 0.081 -11.401 1.00 92.31 104 TYR A C 1
ATOM 887 O O . TYR A 1 104 ? 15.391 -0.519 -12.046 1.00 92.31 104 TYR A O 1
ATOM 895 N N . LYS A 1 105 ? 14.219 1.354 -11.695 1.00 88.81 105 LYS A N 1
ATOM 896 C CA . LYS A 1 105 ? 14.859 2.084 -12.807 1.00 88.81 105 LYS A CA 1
ATOM 897 C C . LYS A 1 105 ? 16.376 2.177 -12.655 1.00 88.81 105 LYS A C 1
ATOM 899 O O . LYS A 1 105 ? 17.095 2.088 -13.646 1.00 88.81 105 LYS A O 1
ATOM 904 N N . ARG A 1 106 ? 16.873 2.373 -11.431 1.00 88.06 106 ARG A N 1
ATOM 905 C CA . ARG A 1 106 ? 18.317 2.432 -11.161 1.00 88.06 106 ARG A CA 1
ATOM 906 C C . ARG A 1 106 ? 18.982 1.073 -11.354 1.00 88.06 106 ARG A C 1
ATOM 908 O O . ARG A 1 106 ? 20.100 1.037 -11.859 1.00 88.06 106 ARG A O 1
ATOM 915 N N . GLU A 1 107 ? 18.321 -0.013 -10.961 1.00 86.94 107 GLU A N 1
ATOM 916 C CA . GLU A 1 107 ? 18.825 -1.374 -11.169 1.00 86.94 107 GLU A CA 1
ATOM 917 C C . GLU A 1 107 ? 18.936 -1.707 -12.658 1.00 86.94 107 GLU A C 1
ATOM 919 O O . GLU A 1 107 ? 20.026 -2.054 -13.108 1.00 86.94 107 GLU A O 1
ATOM 924 N N . LYS A 1 108 ? 17.891 -1.449 -13.455 1.00 85.00 108 LYS A N 1
ATOM 925 C CA . LYS A 1 108 ? 17.938 -1.674 -14.911 1.00 85.00 108 LYS A CA 1
ATOM 926 C C . LYS A 1 108 ? 19.044 -0.880 -15.611 1.00 85.00 108 LYS A C 1
ATOM 928 O O . LYS A 1 108 ? 19.722 -1.415 -16.480 1.00 85.00 108 LYS A O 1
ATOM 933 N N . ILE A 1 109 ? 19.293 0.370 -15.206 1.00 84.19 109 ILE A N 1
ATOM 934 C CA . ILE A 1 109 ? 20.415 1.158 -15.752 1.00 84.19 109 ILE A CA 1
ATOM 935 C C . ILE A 1 109 ? 21.768 0.490 -15.444 1.00 84.19 109 ILE A C 1
ATOM 937 O O . ILE A 1 109 ? 22.644 0.457 -16.307 1.00 84.19 109 ILE A O 1
ATOM 941 N N . LYS A 1 110 ? 21.961 -0.051 -14.233 1.00 81.94 110 LYS A N 1
ATOM 942 C CA . LYS A 1 110 ? 23.207 -0.745 -13.859 1.00 81.94 110 LYS A CA 1
ATOM 943 C C . LYS A 1 110 ? 23.403 -2.050 -14.629 1.00 81.94 110 LYS A C 1
ATOM 945 O O . LYS A 1 110 ? 24.532 -2.341 -15.022 1.00 81.94 110 LYS A O 1
ATOM 950 N N . GLU A 1 111 ? 22.334 -2.816 -14.839 1.00 77.62 111 GLU A N 1
ATOM 951 C CA . GLU A 1 111 ? 22.367 -4.052 -15.631 1.00 77.62 111 GLU A CA 1
ATOM 952 C C . GLU A 1 111 ? 22.811 -3.758 -17.068 1.00 77.62 111 GLU A C 1
ATOM 954 O O . GLU A 1 111 ? 23.772 -4.363 -17.542 1.00 77.62 111 GLU A O 1
ATOM 959 N N . SER A 1 112 ? 22.218 -2.748 -17.716 1.00 69.00 112 SER A N 1
ATOM 960 C CA . SER A 1 112 ? 22.606 -2.343 -19.074 1.00 69.00 112 SER A CA 1
ATOM 961 C C . SER A 1 112 ? 24.069 -1.893 -19.169 1.00 69.00 112 SER A C 1
ATOM 963 O O . SER A 1 112 ? 24.770 -2.284 -20.098 1.00 69.00 112 SER A O 1
ATOM 965 N N . LEU A 1 113 ? 24.567 -1.126 -18.191 1.00 69.38 113 LEU A N 1
ATOM 966 C CA . LEU A 1 113 ? 25.977 -0.701 -18.154 1.00 69.38 113 LEU A CA 1
ATOM 967 C C . LEU A 1 113 ? 26.949 -1.864 -17.907 1.00 69.38 113 LEU A C 1
ATOM 969 O O . LEU A 1 113 ? 28.102 -1.808 -18.333 1.00 69.38 113 LEU A O 1
ATOM 973 N N . THR A 1 114 ? 26.516 -2.897 -17.183 1.00 66.62 114 THR A N 1
ATOM 974 C CA . THR A 1 114 ? 27.314 -4.114 -16.967 1.00 66.62 114 THR A CA 1
ATOM 975 C C . THR A 1 114 ? 27.384 -4.935 -18.250 1.00 66.62 114 THR A C 1
ATOM 977 O O . THR A 1 114 ? 28.473 -5.331 -18.655 1.00 66.62 114 THR A O 1
ATOM 980 N N . PHE A 1 115 ? 26.252 -5.091 -18.938 1.00 56.59 115 PHE A N 1
ATOM 981 C CA . PHE A 1 115 ? 26.173 -5.783 -20.220 1.00 56.59 115 PHE A CA 1
ATOM 982 C C . PHE A 1 115 ? 27.060 -5.118 -21.282 1.00 56.59 115 PHE A C 1
ATOM 984 O O . PHE A 1 115 ? 27.851 -5.793 -21.927 1.00 56.59 115 PHE A O 1
ATOM 991 N N . GLU A 1 116 ? 27.046 -3.787 -21.412 1.00 60.81 116 GLU A N 1
ATOM 992 C CA . GLU A 1 116 ? 27.942 -3.092 -22.354 1.00 60.81 116 GLU A CA 1
ATOM 993 C C . GLU A 1 116 ? 29.436 -3.352 -22.084 1.00 60.81 116 GLU A C 1
ATOM 995 O O . GLU A 1 116 ? 30.226 -3.402 -23.025 1.00 60.81 116 GLU A O 1
ATOM 1000 N N . LYS A 1 117 ? 29.839 -3.561 -20.822 1.00 57.56 117 LYS A N 1
ATOM 1001 C CA . LYS A 1 117 ? 31.230 -3.900 -20.475 1.00 57.56 117 LYS A CA 1
ATOM 1002 C C . LYS A 1 117 ? 31.595 -5.346 -20.800 1.00 57.56 117 LYS A C 1
ATOM 1004 O O . LYS A 1 117 ? 32.740 -5.591 -21.166 1.00 57.56 117 LYS A O 1
ATOM 1009 N N . GLU A 1 118 ? 30.655 -6.282 -20.685 1.00 56.44 118 GLU A N 1
ATOM 1010 C CA . GLU A 1 118 ? 30.872 -7.690 -21.051 1.00 56.44 118 GLU A CA 1
ATOM 1011 C C . GLU A 1 118 ? 30.987 -7.896 -22.573 1.00 56.44 118 GLU A C 1
ATOM 1013 O O . GLU A 1 118 ? 31.585 -8.874 -23.015 1.00 56.44 118 GLU A O 1
ATOM 1018 N N . PHE A 1 119 ? 30.495 -6.953 -23.386 1.00 47.72 119 PHE A N 1
ATOM 1019 C CA . PHE A 1 119 ? 30.596 -6.988 -24.852 1.00 47.72 119 PHE A CA 1
ATOM 1020 C C . PHE A 1 119 ? 31.864 -6.332 -25.425 1.00 47.72 119 PHE A C 1
ATOM 1022 O O . PHE A 1 119 ? 32.021 -6.260 -26.646 1.00 47.72 119 PHE A O 1
ATOM 1029 N N . VAL A 1 120 ? 32.811 -5.898 -24.586 1.00 56.06 120 VAL A N 1
ATOM 1030 C CA . VAL A 1 120 ? 34.129 -5.454 -25.055 1.00 56.06 120 VAL A CA 1
ATOM 1031 C C . VAL A 1 120 ? 35.126 -6.610 -24.912 1.00 56.06 120 VAL A C 1
ATOM 1033 O O . VAL A 1 120 ? 35.405 -7.061 -23.806 1.00 56.06 120 VAL A O 1
ATOM 1036 N N . PHE A 1 121 ? 35.684 -7.019 -26.058 1.00 52.62 121 PHE A N 1
ATOM 1037 C CA . PHE A 1 121 ? 36.770 -7.989 -26.296 1.00 52.62 121 PHE A CA 1
ATOM 1038 C C . PHE A 1 121 ? 36.390 -9.454 -26.562 1.00 52.62 121 PHE A C 1
ATOM 1040 O O . PHE A 1 121 ? 36.597 -10.336 -25.734 1.00 52.62 121 PHE A O 1
ATOM 1047 N N . GLN A 1 122 ? 36.066 -9.736 -27.829 1.00 43.91 122 GLN A N 1
ATOM 1048 C CA . GLN A 1 122 ? 36.678 -10.864 -28.539 1.00 43.91 122 GLN A CA 1
ATOM 1049 C C . GLN A 1 122 ? 37.133 -10.422 -29.934 1.00 43.91 122 GLN A C 1
ATOM 1051 O O . GLN A 1 122 ? 36.320 -10.172 -30.817 1.00 43.91 122 GLN A O 1
ATOM 1056 N N . GLY A 1 123 ? 38.456 -10.360 -30.105 1.00 50.59 123 GLY A N 1
ATOM 1057 C CA . GLY A 1 123 ? 39.110 -10.464 -31.405 1.00 50.59 123 GLY A CA 1
ATOM 1058 C C . GLY A 1 123 ? 39.542 -9.155 -32.051 1.00 50.59 123 GLY A C 1
ATOM 1059 O O . GLY A 1 123 ? 38.832 -8.676 -32.915 1.00 50.59 123 GLY A O 1
ATOM 1060 N N . PHE A 1 124 ? 40.742 -8.670 -31.717 1.00 41.56 124 PHE A N 1
ATOM 1061 C CA . PHE A 1 124 ? 41.691 -8.137 -32.704 1.00 41.56 124 PHE A CA 1
ATOM 1062 C C . PHE A 1 124 ? 43.119 -8.348 -32.171 1.00 41.56 124 PHE A C 1
ATOM 1064 O O . PHE A 1 124 ? 43.567 -7.615 -31.292 1.00 41.56 124 PHE A O 1
ATOM 1071 N N . ASP A 1 125 ? 43.818 -9.364 -32.690 1.00 46.75 125 ASP A N 1
ATOM 1072 C CA . ASP A 1 125 ? 45.285 -9.358 -32.729 1.00 46.75 125 ASP A CA 1
ATOM 1073 C C . ASP A 1 125 ? 45.693 -8.240 -33.696 1.00 46.75 125 ASP A C 1
ATOM 1075 O O . ASP A 1 125 ? 45.343 -8.282 -34.878 1.00 46.75 125 ASP A O 1
ATOM 1079 N N . ILE A 1 126 ? 46.385 -7.216 -33.197 1.00 43.06 126 ILE A N 1
ATOM 1080 C CA . ILE A 1 126 ? 47.005 -6.194 -34.044 1.00 43.06 126 ILE 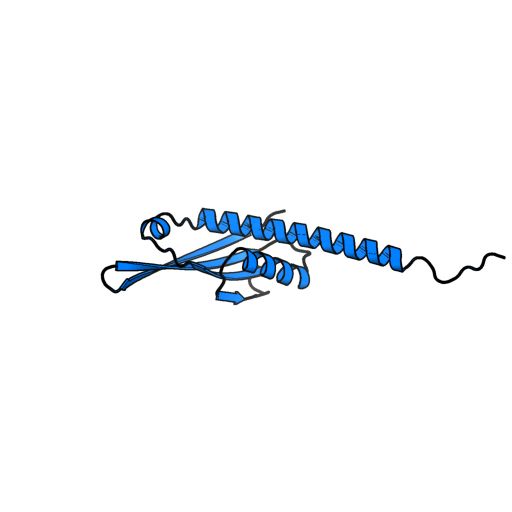A CA 1
ATOM 1081 C C . ILE A 1 126 ? 48.466 -6.618 -34.227 1.00 43.06 126 ILE A C 1
ATOM 1083 O O . ILE A 1 126 ? 49.267 -6.459 -33.307 1.00 43.06 126 ILE A O 1
ATOM 1087 N N . THR A 1 127 ? 48.776 -7.209 -35.387 1.00 50.06 127 THR A N 1
ATOM 1088 C CA . THR A 1 127 ? 50.150 -7.346 -35.917 1.00 50.06 127 THR A CA 1
ATOM 1089 C C . THR A 1 127 ? 50.811 -5.996 -36.124 1.00 50.06 127 THR A C 1
ATOM 1091 O O . THR A 1 127 ? 50.114 -5.094 -36.644 1.00 50.06 127 THR A O 1
#

Radius of gyration: 21.24 Å; chains: 1; bounding box: 65×23×65 Å

Sequence (127 aa):
MEIRVKGSFYREWKYLSGEWKGDIYIFTNIRFPGGYDEDAREYVKREIQHSFRSYHWSYDPDDGYDLKIGFEMHPETKEEIERFSLDEFLQNLAEVVKNALIGYKREKIKESLTFEKEFVFQGFDIT

Foldseek 3Di:
DDKDKDKDKDKDWDCDPNDIWMKIKMKMFIADDPDDDPVLLVLLVVLCVVVFAWDDWDADPVVRTGIITMGMDGDPDPVCVVPDDPVVVRVVSSVSSVVSNVVVVVVVVVVVVVVVVVPPDDDDDDD